Protein AF-A0A972UIR5-F1 (afdb_monomer_lite)

Structure (mmCIF, N/CA/C/O backbone):
data_AF-A0A972UIR5-F1
#
_entry.id   AF-A0A972UIR5-F1
#
loop_
_atom_site.group_PDB
_atom_site.id
_atom_site.type_symbol
_atom_site.label_atom_id
_atom_site.label_alt_id
_atom_site.label_comp_id
_atom_site.label_asym_id
_atom_site.label_entity_id
_atom_site.label_seq_id
_atom_site.pdbx_PDB_ins_code
_atom_site.Cartn_x
_atom_site.Cartn_y
_atom_site.Cartn_z
_atom_site.occupancy
_atom_site.B_iso_or_equiv
_atom_site.auth_seq_id
_atom_site.auth_comp_id
_atom_site.auth_asym_id
_atom_site.auth_atom_id
_atom_site.pdbx_PDB_model_num
ATOM 1 N N . ALA A 1 1 ? 20.808 1.762 -2.906 1.00 50.72 1 ALA A N 1
ATOM 2 C CA . ALA A 1 1 ? 19.581 2.583 -2.840 1.00 50.72 1 ALA A CA 1
ATOM 3 C C . ALA A 1 1 ? 18.750 2.116 -1.648 1.00 50.72 1 ALA A C 1
ATOM 5 O O . ALA A 1 1 ? 18.601 0.909 -1.486 1.00 50.72 1 ALA A O 1
ATOM 6 N N . GLY A 1 2 ? 18.329 3.040 -0.778 1.00 66.19 2 GLY A N 1
ATOM 7 C CA . GLY A 1 2 ? 17.776 2.748 0.555 1.00 66.19 2 GLY A CA 1
ATOM 8 C C . GLY A 1 2 ? 16.252 2.614 0.645 1.00 66.19 2 GLY A C 1
ATOM 9 O O . GLY A 1 2 ? 15.752 2.352 1.731 1.00 66.19 2 GLY A O 1
ATOM 10 N N . PHE A 1 3 ? 15.514 2.762 -0.459 1.00 81.81 3 PHE A N 1
ATOM 11 C CA . PHE A 1 3 ? 14.048 2.801 -0.444 1.00 81.81 3 PHE A CA 1
ATOM 12 C C . PHE A 1 3 ? 13.445 1.614 -1.206 1.00 81.81 3 PHE A C 1
ATOM 14 O O . PHE A 1 3 ? 12.902 1.734 -2.301 1.00 81.81 3 PHE A O 1
ATOM 21 N N . LYS A 1 4 ? 13.585 0.422 -0.622 1.00 94.44 4 LYS A N 1
ATOM 22 C CA . LYS A 1 4 ? 13.030 -0.813 -1.190 1.00 94.44 4 LYS A CA 1
ATOM 23 C C . LYS A 1 4 ? 11.508 -0.838 -1.070 1.00 94.44 4 LYS A C 1
ATOM 25 O O . LYS A 1 4 ? 10.985 -0.534 0.002 1.00 94.44 4 LYS A O 1
ATOM 30 N N . THR A 1 5 ? 10.825 -1.300 -2.116 1.00 95.62 5 THR A N 1
ATOM 31 C CA . THR A 1 5 ? 9.371 -1.554 -2.125 1.00 95.62 5 THR A CA 1
ATOM 32 C C . THR A 1 5 ? 8.944 -2.386 -0.915 1.00 95.62 5 THR A C 1
ATOM 34 O O . THR A 1 5 ? 8.038 -1.992 -0.186 1.00 95.62 5 THR A O 1
ATOM 37 N N . LYS A 1 6 ? 9.702 -3.442 -0.594 1.00 95.62 6 LYS A N 1
ATOM 38 C CA . LYS A 1 6 ? 9.529 -4.268 0.607 1.00 95.62 6 LYS A CA 1
ATOM 39 C C . LYS A 1 6 ? 9.518 -3.497 1.931 1.00 95.62 6 LYS 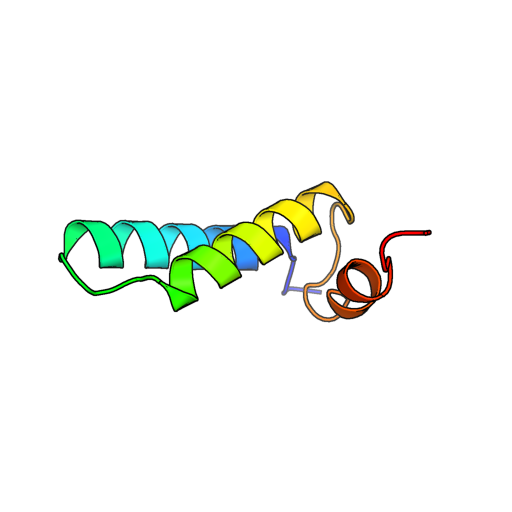A C 1
ATOM 41 O O . LYS A 1 6 ? 8.748 -3.826 2.831 1.00 95.62 6 LYS A O 1
ATOM 46 N N . LEU A 1 7 ? 10.386 -2.492 2.082 1.00 95.56 7 LEU A N 1
ATOM 47 C CA . LEU A 1 7 ? 10.440 -1.683 3.305 1.00 95.56 7 LEU A CA 1
ATOM 48 C C . LEU A 1 7 ? 9.213 -0.774 3.401 1.00 95.56 7 LEU A C 1
ATOM 50 O O . LEU A 1 7 ? 8.568 -0.742 4.444 1.00 95.56 7 LEU A O 1
ATOM 54 N N . LEU A 1 8 ? 8.834 -0.130 2.295 1.00 95.62 8 LEU A N 1
ATOM 55 C CA . LEU A 1 8 ? 7.632 0.699 2.248 1.00 95.62 8 LEU A CA 1
ATOM 56 C C . LEU A 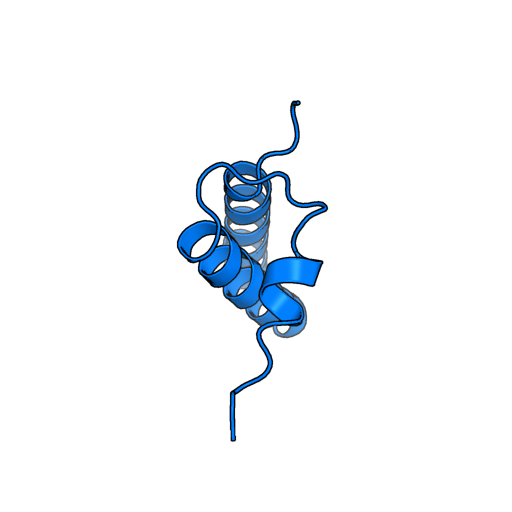1 8 ? 6.356 -0.121 2.502 1.00 95.62 8 LEU A C 1
ATOM 58 O O . LEU A 1 8 ? 5.506 0.295 3.286 1.00 95.62 8 LEU A O 1
ATOM 62 N N . SER A 1 9 ? 6.246 -1.312 1.901 1.00 96.69 9 SER A N 1
ATOM 63 C CA . SER A 1 9 ? 5.126 -2.232 2.138 1.00 96.69 9 SER A CA 1
ATOM 64 C C . SER A 1 9 ? 5.014 -2.603 3.618 1.00 96.69 9 SER A C 1
ATOM 66 O O . SER A 1 9 ?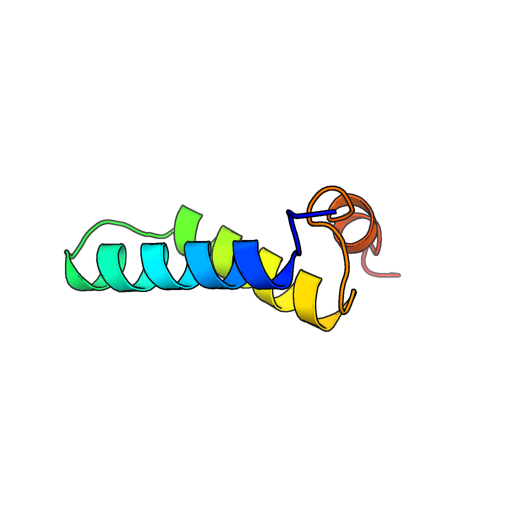 3.919 -2.584 4.177 1.00 96.69 9 SER A O 1
ATOM 68 N N . LYS A 1 10 ? 6.145 -2.885 4.281 1.00 96.56 10 LYS A N 1
ATOM 69 C CA . LYS A 1 10 ? 6.181 -3.195 5.716 1.00 96.56 10 LYS A CA 1
ATOM 70 C C . LYS A 1 10 ? 5.694 -2.024 6.575 1.00 96.56 10 LYS A C 1
ATOM 72 O O . LYS A 1 10 ? 4.930 -2.248 7.514 1.00 96.56 10 LYS A O 1
ATOM 77 N N . ASP A 1 11 ? 6.133 -0.803 6.281 1.00 96.81 11 ASP A N 1
ATOM 78 C CA . ASP A 1 11 ? 5.761 0.379 7.067 1.00 96.81 11 ASP A CA 1
ATOM 79 C C . ASP A 1 11 ? 4.271 0.714 6.916 1.00 96.81 11 ASP A C 1
ATOM 81 O O . ASP A 1 11 ? 3.603 1.058 7.893 1.00 96.81 11 ASP A O 1
ATOM 85 N N . ILE A 1 12 ? 3.716 0.534 5.716 1.00 97.12 12 ILE A N 1
ATOM 86 C CA . ILE A 1 12 ? 2.289 0.737 5.441 1.00 97.12 12 ILE A CA 1
ATOM 87 C C . ILE A 1 12 ? 1.435 -0.330 6.132 1.00 97.12 12 ILE A C 1
ATOM 89 O O . ILE A 1 12 ? 0.412 0.008 6.729 1.00 97.12 12 ILE A O 1
ATOM 93 N N . ASP A 1 13 ? 1.865 -1.594 6.128 1.00 97.69 13 ASP A N 1
ATOM 94 C CA . ASP A 1 13 ? 1.189 -2.657 6.879 1.00 97.69 13 ASP A CA 1
ATOM 95 C C . ASP A 1 13 ? 1.224 -2.393 8.391 1.00 97.69 13 ASP A C 1
ATOM 97 O O . ASP A 1 13 ? 0.240 -2.637 9.092 1.00 97.69 13 ASP A O 1
ATOM 101 N N . LEU A 1 14 ? 2.344 -1.883 8.913 1.00 98.25 14 LEU A N 1
ATOM 102 C CA . LEU A 1 14 ? 2.461 -1.504 10.320 1.00 98.25 14 LEU A CA 1
ATOM 103 C C . LEU A 1 14 ? 1.523 -0.340 10.666 1.00 98.25 14 LEU A C 1
ATOM 105 O O . LEU A 1 14 ? 0.842 -0.387 11.692 1.00 98.25 14 LEU A O 1
ATOM 109 N N . PHE A 1 15 ? 1.450 0.678 9.807 1.00 97.88 15 PHE A N 1
ATOM 110 C CA . PHE A 1 15 ? 0.496 1.776 9.951 1.00 97.88 15 PHE A CA 1
ATOM 111 C C . PHE A 1 15 ? -0.951 1.270 9.946 1.00 97.88 15 PHE A C 1
ATOM 113 O O . PHE A 1 15 ? -1.702 1.596 10.865 1.00 97.88 15 PHE A O 1
ATOM 120 N N . LEU A 1 16 ? -1.329 0.441 8.965 1.00 98.50 16 LEU A N 1
ATOM 121 C CA . LEU A 1 16 ? -2.682 -0.104 8.846 1.00 98.50 16 LEU A CA 1
ATOM 122 C C . LEU A 1 16 ? -3.082 -0.884 10.103 1.00 98.50 16 LEU A C 1
ATOM 124 O O . LEU A 1 16 ? -4.147 -0.625 10.659 1.00 98.50 16 LEU A O 1
ATOM 128 N N . LYS A 1 17 ? -2.204 -1.764 10.603 1.00 98.38 17 LYS A N 1
ATOM 129 C CA . LYS A 1 17 ? -2.443 -2.528 11.840 1.00 98.38 17 LYS A CA 1
ATOM 130 C C . LYS A 1 17 ? -2.728 -1.621 13.034 1.00 98.38 17 LYS A C 1
ATOM 132 O O . LYS A 1 17 ? -3.659 -1.879 13.791 1.00 98.38 17 LYS A O 1
ATOM 137 N N . ASN A 1 18 ? -1.947 -0.555 13.198 1.00 98.50 18 ASN A N 1
ATOM 138 C CA . ASN A 1 18 ? -2.136 0.383 14.302 1.00 98.50 18 ASN A CA 1
ATOM 139 C C . ASN A 1 18 ? -3.408 1.227 14.134 1.00 98.50 18 ASN A C 1
ATOM 141 O O . ASN A 1 18 ? -4.120 1.448 15.111 1.00 98.50 18 ASN A O 1
ATOM 145 N N . ALA A 1 19 ? -3.725 1.666 12.912 1.00 98.25 19 ALA A N 1
ATOM 146 C CA . ALA A 1 19 ? -4.949 2.412 12.621 1.00 98.25 19 ALA A CA 1
ATOM 147 C C . ALA A 1 19 ? -6.204 1.572 12.909 1.00 98.25 19 ALA A C 1
ATOM 149 O O . ALA A 1 19 ? -7.139 2.058 13.545 1.00 98.25 19 ALA A O 1
ATOM 150 N N . GLU A 1 20 ? -6.199 0.300 12.503 1.00 97.81 20 GLU A N 1
ATOM 151 C CA . GLU A 1 20 ? -7.285 -0.643 12.782 1.00 97.81 20 GLU A CA 1
ATOM 152 C C . GLU A 1 20 ? -7.411 -0.932 14.283 1.00 97.81 20 GLU A C 1
ATOM 154 O O . GLU A 1 20 ? -8.515 -0.871 14.822 1.00 97.81 20 GLU A O 1
ATOM 159 N N . ALA A 1 21 ? -6.292 -1.152 14.983 1.00 98.31 21 ALA A N 1
ATOM 160 C CA . ALA A 1 21 ? -6.286 -1.344 16.435 1.00 98.31 21 ALA A CA 1
ATOM 161 C C . ALA A 1 21 ? -6.812 -0.117 17.203 1.00 98.31 21 ALA A C 1
ATOM 163 O O . ALA A 1 21 ? -7.439 -0.263 18.250 1.00 98.31 21 ALA A O 1
ATOM 164 N N . ALA A 1 22 ? -6.593 1.088 16.672 1.00 98.25 22 ALA A N 1
ATOM 165 C CA . ALA A 1 22 ? -7.095 2.337 17.236 1.00 98.25 22 ALA A CA 1
ATOM 166 C C . ALA A 1 22 ? -8.554 2.656 16.847 1.00 98.25 22 ALA A C 1
ATOM 168 O O . ALA A 1 22 ? -9.055 3.719 17.207 1.00 98.25 22 ALA A O 1
ATOM 169 N N . GLY A 1 23 ? -9.233 1.796 16.076 1.00 97.81 23 GLY A N 1
ATOM 170 C CA . GLY A 1 23 ? -10.591 2.061 15.584 1.00 97.81 23 GLY A CA 1
ATOM 171 C C . GLY A 1 23 ? -10.674 3.228 14.591 1.00 97.81 23 GLY A C 1
ATOM 172 O O . GLY A 1 23 ? -11.746 3.800 14.391 1.00 97.81 23 GLY A O 1
ATOM 173 N N . THR A 1 24 ? -9.553 3.607 13.973 1.00 97.81 24 THR A N 1
ATOM 174 C CA . THR A 1 24 ? -9.499 4.702 12.998 1.00 97.81 24 THR A CA 1
ATOM 175 C C . THR A 1 24 ? -10.010 4.218 11.636 1.00 97.81 24 THR A C 1
ATOM 177 O O . THR A 1 24 ? -9.599 3.147 11.179 1.00 97.81 24 THR A O 1
ATOM 180 N N . PRO A 1 25 ? -10.859 4.989 10.929 1.00 97.19 25 PRO A N 1
ATOM 181 C CA . PRO A 1 25 ? -11.243 4.667 9.558 1.00 97.19 25 PRO A CA 1
ATOM 182 C C . PRO A 1 25 ? -10.017 4.519 8.642 1.00 97.19 25 PRO A C 1
ATOM 184 O O . PRO A 1 25 ? -9.292 5.478 8.389 1.00 97.19 25 PRO A O 1
ATOM 187 N N . ALA A 1 26 ? -9.796 3.309 8.124 1.00 97.38 26 ALA A N 1
ATOM 188 C CA . ALA A 1 26 ? -8.564 2.936 7.422 1.00 97.38 26 ALA A CA 1
ATOM 189 C C . ALA A 1 26 ? -8.777 2.566 5.939 1.00 97.38 26 ALA A C 1
ATOM 191 O O . ALA A 1 26 ? -7.953 1.876 5.347 1.00 97.38 26 ALA A O 1
ATOM 192 N N . GLY A 1 27 ? -9.878 3.006 5.316 1.00 97.12 27 GLY A N 1
ATOM 193 C CA . GLY A 1 27 ? -10.229 2.617 3.939 1.00 97.12 27 GLY A CA 1
ATOM 194 C C . GLY A 1 27 ? -9.127 2.921 2.916 1.00 97.12 27 GLY A C 1
ATOM 195 O O . GLY A 1 27 ? -8.698 2.031 2.189 1.00 97.12 27 GLY A O 1
ATOM 196 N N . VAL A 1 28 ? -8.604 4.152 2.921 1.00 96.50 28 VAL A N 1
ATOM 197 C CA . VAL A 1 28 ? -7.489 4.558 2.044 1.00 96.50 28 VAL A CA 1
ATOM 198 C C . VAL A 1 28 ? -6.221 3.758 2.355 1.00 96.50 28 VAL A C 1
ATOM 200 O O . VAL A 1 28 ? -5.558 3.267 1.445 1.00 96.50 28 VAL A O 1
ATOM 203 N N . ALA A 1 29 ? -5.911 3.577 3.641 1.00 96.88 29 ALA A N 1
ATOM 204 C CA . ALA A 1 29 ? -4.749 2.817 4.091 1.00 96.88 29 ALA A CA 1
ATOM 205 C C . ALA A 1 29 ? -4.787 1.364 3.599 1.00 96.88 29 ALA A C 1
ATOM 207 O O . ALA A 1 29 ? -3.769 0.833 3.168 1.00 96.88 29 ALA A O 1
ATOM 208 N N . ARG A 1 30 ? -5.971 0.741 3.605 1.00 98.19 30 ARG A N 1
ATOM 209 C CA . ARG A 1 30 ? -6.177 -0.630 3.135 1.00 98.19 30 ARG A CA 1
ATOM 210 C C . ARG A 1 30 ? -5.926 -0.764 1.636 1.00 98.19 30 ARG A C 1
ATOM 212 O O . ARG A 1 30 ? -5.220 -1.683 1.233 1.00 98.19 30 ARG A O 1
ATOM 219 N N . THR A 1 31 ? -6.435 0.173 0.835 1.00 97.44 31 THR A N 1
ATOM 220 C CA . THR A 1 31 ? -6.167 0.217 -0.612 1.00 97.44 31 THR A CA 1
ATOM 221 C C . THR A 1 31 ? -4.676 0.376 -0.900 1.00 97.44 31 THR A C 1
ATOM 223 O O . THR A 1 31 ? -4.126 -0.324 -1.745 1.00 97.44 31 THR A O 1
ATOM 226 N N . ILE A 1 32 ? -4.002 1.268 -0.172 1.00 97.19 32 ILE A N 1
ATOM 227 C CA . ILE A 1 32 ? -2.563 1.498 -0.332 1.00 97.19 32 ILE A CA 1
ATOM 228 C C . ILE A 1 32 ? -1.758 0.256 0.099 1.00 97.19 32 ILE A C 1
ATOM 230 O O . ILE A 1 32 ? -0.820 -0.131 -0.592 1.00 97.19 32 ILE A O 1
ATOM 234 N N . ALA A 1 33 ? -2.128 -0.400 1.202 1.00 97.88 33 ALA A N 1
ATOM 235 C CA . ALA A 1 33 ? -1.464 -1.615 1.676 1.00 97.88 33 ALA A CA 1
ATOM 236 C C . ALA A 1 33 ? -1.608 -2.789 0.695 1.00 97.88 33 ALA A C 1
ATOM 238 O O . ALA A 1 33 ? -0.667 -3.558 0.514 1.00 97.88 33 ALA A O 1
ATOM 239 N N . ASP A 1 34 ? -2.775 -2.948 0.066 1.00 97.38 34 ASP A N 1
ATOM 240 C CA . ASP A 1 34 ? -2.974 -3.948 -0.993 1.00 97.38 34 ASP A CA 1
ATOM 241 C C . ASP A 1 34 ? -2.089 -3.660 -2.214 1.00 97.38 34 ASP A C 1
ATOM 243 O O . ASP A 1 34 ? -1.375 -4.545 -2.689 1.00 97.38 34 ASP A O 1
ATOM 247 N N . LEU A 1 35 ? -2.062 -2.400 -2.668 1.00 96.88 35 LEU A N 1
ATOM 248 C CA . LEU A 1 35 ? -1.239 -1.963 -3.797 1.00 96.88 35 LEU A CA 1
ATOM 249 C C . LEU A 1 35 ? 0.238 -2.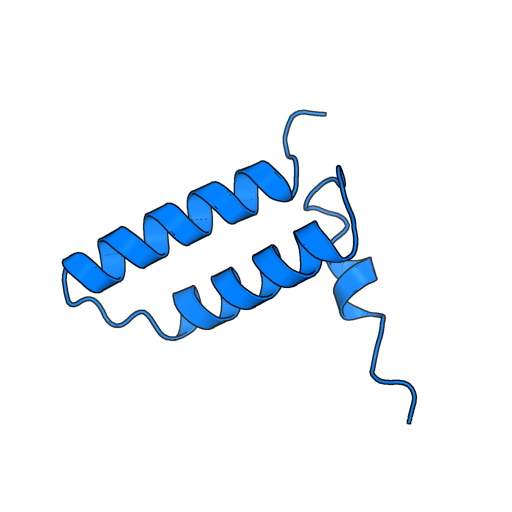319 -3.593 1.00 96.88 35 LEU A C 1
ATOM 251 O O . LEU A 1 35 ? 0.864 -2.900 -4.479 1.00 96.88 35 LEU A O 1
ATOM 255 N N . TRP A 1 36 ? 0.801 -1.968 -2.436 1.00 97.00 36 TRP A N 1
ATOM 256 C CA . TRP A 1 36 ? 2.225 -2.174 -2.182 1.00 97.00 36 TRP A CA 1
ATOM 257 C C . TRP A 1 36 ? 2.599 -3.638 -1.988 1.00 97.00 36 TRP A C 1
ATOM 259 O O . TRP A 1 36 ? 3.657 -4.033 -2.474 1.00 97.00 36 TRP A O 1
ATOM 269 N N . ARG A 1 37 ? 1.728 -4.453 -1.380 1.00 96.50 37 ARG A N 1
ATOM 270 C CA . ARG A 1 37 ? 1.939 -5.906 -1.292 1.00 96.50 37 ARG A CA 1
ATOM 271 C C . ARG A 1 37 ? 2.008 -6.539 -2.678 1.00 96.50 37 ARG A C 1
ATOM 273 O O . ARG A 1 37 ? 2.987 -7.203 -3.001 1.00 96.50 37 ARG A O 1
ATOM 280 N N . ARG A 1 38 ? 1.034 -6.232 -3.539 1.00 96.56 38 ARG A N 1
ATOM 281 C CA . ARG A 1 38 ? 1.009 -6.724 -4.926 1.00 96.56 38 ARG A CA 1
ATOM 282 C C . ARG A 1 38 ? 2.190 -6.205 -5.750 1.00 96.56 38 ARG A C 1
ATOM 284 O O . ARG A 1 38 ? 2.717 -6.933 -6.586 1.00 96.56 38 ARG A O 1
ATOM 291 N N . CYS A 1 39 ? 2.625 -4.966 -5.517 1.00 96.25 39 CYS A N 1
ATOM 292 C CA . CYS A 1 39 ? 3.799 -4.401 -6.178 1.00 96.25 39 CYS A CA 1
ATOM 293 C C . CYS A 1 39 ? 5.103 -5.094 -5.746 1.00 96.25 39 CYS A C 1
ATOM 295 O O . CYS A 1 39 ? 5.942 -5.357 -6.604 1.00 96.25 39 CYS A O 1
ATOM 297 N N . ASP A 1 40 ? 5.288 -5.392 -4.454 1.00 95.62 40 ASP A N 1
ATOM 298 C CA . ASP A 1 40 ? 6.479 -6.099 -3.948 1.00 95.62 40 ASP A CA 1
ATOM 299 C C . ASP A 1 40 ? 6.555 -7.530 -4.500 1.00 95.62 40 ASP A C 1
ATOM 301 O O . ASP A 1 40 ? 7.618 -7.979 -4.925 1.00 95.62 40 ASP A O 1
ATOM 305 N N . GLU A 1 41 ? 5.410 -8.213 -4.585 1.00 95.31 41 GLU A N 1
ATOM 306 C CA . GLU A 1 41 ? 5.294 -9.538 -5.205 1.00 95.31 41 GLU A CA 1
ATOM 307 C C . GLU A 1 41 ? 5.601 -9.504 -6.709 1.00 95.31 41 GLU A C 1
ATOM 309 O O . GLU A 1 41 ? 6.325 -10.358 -7.223 1.00 95.31 41 GLU A O 1
ATOM 314 N N . ALA A 1 42 ? 5.069 -8.512 -7.428 1.00 95.62 42 ALA A N 1
ATOM 315 C CA . ALA A 1 42 ? 5.232 -8.399 -8.875 1.00 95.62 42 ALA A CA 1
ATOM 316 C C . ALA A 1 42 ? 6.619 -7.890 -9.300 1.00 95.62 42 ALA A C 1
ATOM 318 O O . ALA A 1 42 ? 7.055 -8.182 -10.418 1.00 95.62 42 ALA A O 1
ATOM 319 N N . LEU A 1 43 ? 7.290 -7.108 -8.449 1.00 94.44 43 LEU A N 1
ATOM 320 C CA . LEU A 1 43 ? 8.5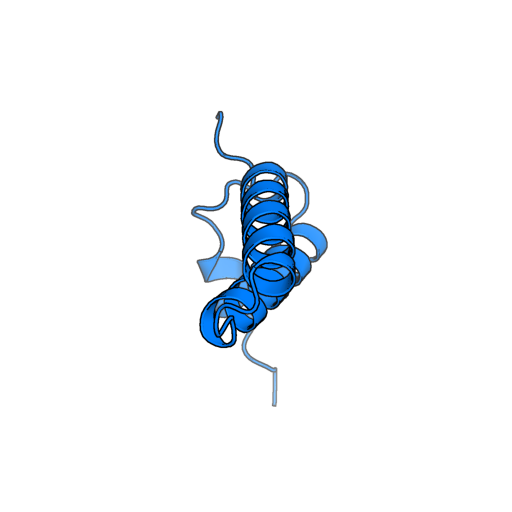94 -6.493 -8.700 1.00 94.44 43 LEU A CA 1
ATOM 321 C C . LEU A 1 43 ? 9.532 -6.710 -7.492 1.00 94.44 43 LEU A C 1
ATOM 323 O O . LEU A 1 43 ? 9.810 -5.755 -6.753 1.00 94.44 43 LEU A O 1
ATOM 327 N N . PRO A 1 44 ? 10.066 -7.932 -7.296 1.00 92.38 44 PRO A N 1
ATOM 328 C CA . PRO A 1 44 ? 10.947 -8.241 -6.174 1.00 92.38 44 PRO A CA 1
ATOM 329 C C . PRO A 1 44 ? 12.192 -7.351 -6.163 1.00 92.38 44 PRO A C 1
ATOM 331 O O . PRO A 1 44 ? 12.751 -7.024 -7.212 1.00 92.38 44 PRO A O 1
ATOM 334 N N . ASP A 1 45 ? 12.631 -6.954 -4.968 1.00 91.44 45 ASP A N 1
ATOM 335 C CA . ASP A 1 45 ? 13.810 -6.105 -4.738 1.00 91.44 45 ASP A CA 1
ATOM 336 C C . ASP A 1 45 ? 13.786 -4.732 -5.436 1.00 91.44 45 ASP A C 1
ATOM 338 O O . ASP A 1 45 ? 14.810 -4.028 -5.459 1.00 91.44 45 ASP A O 1
ATOM 342 N N . SER A 1 46 ? 12.626 -4.319 -5.956 1.00 94.44 46 SER A N 1
ATOM 343 C CA . SER A 1 46 ? 12.444 -3.031 -6.618 1.00 94.44 46 SER A CA 1
ATOM 344 C C . SER A 1 46 ? 12.611 -1.848 -5.665 1.00 94.44 46 SER A C 1
ATOM 346 O O . SER A 1 46 ? 12.529 -1.952 -4.436 1.00 94.44 46 SER A O 1
ATOM 348 N N . ASP A 1 47 ? 12.902 -0.699 -6.266 1.00 95.56 47 ASP A N 1
ATOM 349 C CA . ASP A 1 47 ? 12.767 0.593 -5.610 1.00 95.56 47 ASP A CA 1
ATOM 350 C C . ASP A 1 47 ? 11.309 1.050 -5.736 1.00 95.56 47 ASP A C 1
ATOM 352 O O . ASP A 1 47 ? 10.715 0.914 -6.809 1.00 95.56 47 ASP A O 1
ATOM 356 N N . PHE A 1 48 ? 10.739 1.597 -4.662 1.00 93.81 48 PHE A N 1
ATOM 357 C CA . PHE A 1 48 ? 9.320 1.968 -4.623 1.00 93.81 48 PHE A CA 1
ATOM 358 C C . PHE A 1 48 ? 8.939 2.996 -5.704 1.00 93.81 48 PHE A C 1
ATOM 360 O O . PHE A 1 48 ? 7.799 3.027 -6.165 1.00 93.81 48 PHE A O 1
ATOM 367 N N . THR A 1 49 ? 9.893 3.812 -6.168 1.00 93.69 49 THR A N 1
ATOM 368 C CA . THR A 1 49 ? 9.669 4.785 -7.250 1.00 93.69 49 THR A CA 1
ATOM 369 C C . THR A 1 49 ? 9.254 4.129 -8.569 1.00 93.69 49 THR A C 1
ATOM 371 O O . THR A 1 49 ? 8.669 4.792 -9.423 1.00 93.69 49 THR A O 1
ATOM 374 N N . ARG A 1 50 ? 9.487 2.819 -8.731 1.00 93.38 50 ARG A N 1
ATOM 375 C CA . ARG A 1 50 ? 9.106 2.029 -9.912 1.00 93.38 50 ARG A CA 1
ATOM 376 C C . ARG A 1 50 ? 7.671 1.503 -9.870 1.00 93.38 50 ARG A C 1
ATOM 378 O O . ARG A 1 50 ? 7.276 0.766 -10.766 1.00 93.38 50 ARG A O 1
ATOM 385 N N . VAL A 1 51 ? 6.860 1.907 -8.888 1.00 94.19 51 VAL A N 1
ATOM 386 C CA . VAL A 1 51 ? 5.443 1.504 -8.774 1.00 94.19 51 VAL A CA 1
ATOM 387 C C . VAL A 1 51 ? 4.629 1.775 -10.044 1.00 94.19 51 VAL A C 1
ATOM 389 O O . VAL A 1 51 ? 3.695 1.037 -10.346 1.00 94.19 51 VAL A O 1
ATOM 392 N N . TYR A 1 52 ? 5.003 2.783 -10.839 1.00 93.38 52 TYR A N 1
ATOM 393 C CA . TYR A 1 52 ? 4.335 3.057 -12.111 1.00 93.38 52 TYR A CA 1
ATOM 394 C C . TYR A 1 52 ? 4.416 1.871 -13.084 1.00 93.38 52 TYR A C 1
ATOM 396 O O . TYR A 1 52 ? 3.464 1.649 -13.815 1.00 93.38 52 TYR A O 1
ATOM 404 N N . GLU A 1 53 ? 5.482 1.066 -13.057 1.00 93.31 53 GLU A N 1
ATOM 405 C CA . GLU A 1 53 ? 5.622 -0.133 -13.899 1.00 93.31 53 GLU A CA 1
ATOM 406 C C . GLU A 1 53 ? 4.642 -1.243 -13.504 1.00 93.31 53 GLU A C 1
ATOM 408 O O . GLU A 1 53 ? 4.188 -2.013 -14.349 1.00 93.31 53 GLU A O 1
ATOM 413 N N . PHE A 1 54 ? 4.302 -1.324 -12.215 1.00 92.94 54 PHE A N 1
ATOM 414 C CA . PHE A 1 54 ? 3.252 -2.212 -11.726 1.00 92.94 54 PHE A CA 1
ATOM 415 C C . PHE A 1 54 ? 1.868 -1.700 -12.145 1.00 92.94 54 PHE A C 1
ATOM 417 O O . PHE A 1 54 ? 1.044 -2.478 -12.617 1.00 92.94 54 PHE A O 1
ATOM 424 N N . LEU A 1 55 ? 1.632 -0.389 -12.039 1.00 92.19 55 LEU A N 1
ATOM 425 C CA . LEU A 1 55 ? 0.360 0.244 -12.403 1.00 92.19 55 LEU A CA 1
ATOM 426 C C . LEU A 1 55 ? 0.079 0.229 -13.915 1.00 92.19 55 LEU A C 1
ATOM 428 O O . LEU A 1 55 ? -1.082 0.206 -14.318 1.00 92.19 55 LEU A O 1
ATOM 432 N N . THR A 1 56 ? 1.113 0.268 -14.759 1.00 84.69 56 THR A N 1
ATOM 433 C CA . THR A 1 56 ? 0.965 0.281 -16.224 1.00 84.69 56 THR A CA 1
ATOM 434 C C . THR A 1 56 ? 0.790 -1.098 -16.847 1.00 84.69 56 THR A C 1
ATOM 436 O O . THR A 1 56 ? 0.430 -1.166 -18.024 1.00 84.69 56 THR A O 1
ATOM 439 N N . LYS A 1 57 ? 0.939 -2.191 -16.083 1.00 64.69 57 LYS A N 1
ATOM 440 C CA . LYS A 1 57 ? 0.389 -3.510 -16.444 1.00 64.69 57 LYS A CA 1
ATOM 441 C C . LYS A 1 57 ? -1.137 -3.464 -16.320 1.00 64.69 57 LYS A C 1
ATOM 443 O O . LYS A 1 57 ? -1.733 -4.098 -15.458 1.00 64.69 57 LYS A O 1
ATOM 448 N N . LYS A 1 58 ? -1.758 -2.642 -17.160 1.00 52.62 58 LYS A N 1
ATOM 449 C CA . LYS A 1 58 ? -3.198 -2.592 -17.361 1.00 52.62 58 LYS A CA 1
ATOM 450 C C . LYS A 1 58 ? -3.634 -3.977 -17.832 1.00 52.62 58 LYS A C 1
ATOM 452 O O . LYS A 1 58 ? -2.962 -4.548 -18.695 1.00 52.62 58 LYS A O 1
ATOM 457 N N . ASP A 1 59 ? -4.707 -4.491 -17.235 1.0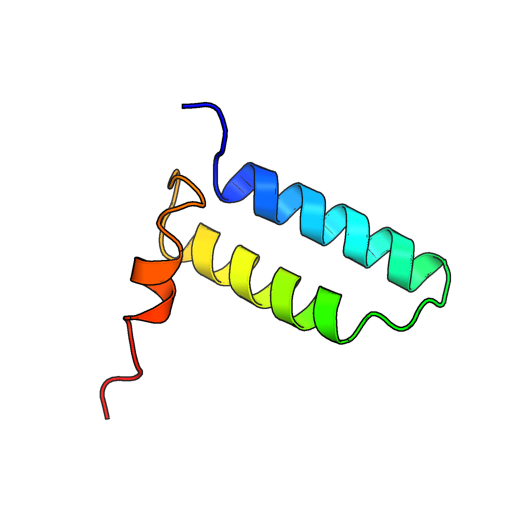0 54.12 59 ASP A N 1
ATOM 458 C CA . ASP A 1 59 ? -5.390 -5.709 -17.660 1.00 54.12 59 ASP A CA 1
ATOM 459 C C . ASP A 1 59 ? -5.425 -5.737 -19.191 1.00 54.12 59 ASP A C 1
ATOM 461 O O . ASP A 1 59 ? -5.934 -4.815 -19.835 1.00 54.12 59 ASP A O 1
ATOM 465 N N . SER A 1 60 ? -4.736 -6.720 -19.770 1.00 42.72 60 SER A N 1
ATOM 466 C CA . SER A 1 60 ? -4.843 -6.986 -21.197 1.00 42.72 60 SER A CA 1
ATOM 467 C C . SER A 1 60 ? -6.240 -7.560 -21.408 1.00 42.72 60 SER A C 1
ATOM 469 O O . SER A 1 60 ? -6.443 -8.744 -21.149 1.00 42.72 60 SER A O 1
ATOM 471 N N . ASP A 1 61 ? -7.186 -6.687 -21.761 1.00 40.38 61 ASP A N 1
ATOM 472 C CA . ASP A 1 61 ? -8.452 -7.062 -22.402 1.00 40.38 61 ASP A CA 1
ATOM 473 C C . ASP A 1 61 ? -8.183 -7.788 -23.731 1.00 40.38 61 ASP A C 1
ATOM 475 O O . ASP A 1 61 ? -7.272 -7.348 -24.479 1.00 40.38 61 ASP A O 1
#

Secondary structure (DSSP, 8-state):
---BHHHHHHHHHHHHHHHHHTT---HHHHHHHHHHHHHHHHSTT-BGGGHHHHHT-----

Sequence (61 aa):
AGFKTKLLSKDIDLFLKNAEAAGTPAGVARTIADLWRRCDEALPDSDFTRVYEFLTKKDSD

Foldseek 3Di:
DPAWLVVVLVVLVVVLVVCVVVVHPCPVSVVVNVLSVVVCVVPPRDHPVCSVVVVVPPPPD

Radius of gyration: 12.75 Å; chains: 1; bounding box: 31×14×40 Å

pLDDT: mean 90.78, std 14.22, range [40.38, 98.5]